Protein AF-A0A4Q5TNT1-F1 (afdb_monomer_lite)

Structure (mmCIF, N/CA/C/O backbone):
data_AF-A0A4Q5TNT1-F1
#
_entry.id   AF-A0A4Q5TNT1-F1
#
loop_
_atom_site.group_PDB
_atom_site.id
_atom_site.type_symbol
_atom_site.label_atom_id
_atom_site.label_alt_id
_atom_site.label_comp_id
_atom_site.label_asym_id
_atom_site.label_entity_id
_atom_site.label_seq_id
_atom_site.pdbx_PDB_ins_code
_atom_site.Cartn_x
_atom_site.Cartn_y
_atom_site.Cartn_z
_atom_site.occupancy
_atom_site.B_iso_or_equiv
_atom_site.auth_seq_id
_atom_site.auth_comp_id
_atom_site.auth_asym_id
_atom_site.auth_atom_id
_atom_site.pdbx_PDB_model_num
ATOM 1 N N . MET A 1 1 ? 41.175 41.640 -17.268 1.00 57.28 1 MET A N 1
ATOM 2 C CA . MET A 1 1 ? 41.661 40.238 -17.179 1.00 57.28 1 MET A CA 1
ATOM 3 C C . MET A 1 1 ? 40.764 39.351 -16.318 1.00 57.28 1 MET A C 1
ATOM 5 O O . MET A 1 1 ? 40.417 38.274 -16.781 1.00 57.28 1 MET A O 1
ATOM 9 N N . LYS A 1 2 ? 40.306 39.816 -15.143 1.00 60.50 2 LYS A N 1
ATOM 10 C CA . LYS A 1 2 ? 39.413 39.067 -14.233 1.00 60.50 2 LYS A CA 1
ATOM 11 C C . LYS A 1 2 ? 38.180 38.455 -14.926 1.00 60.50 2 LYS A C 1
ATOM 13 O O . LYS A 1 2 ? 37.986 37.256 -14.826 1.00 60.50 2 LYS A O 1
ATOM 18 N N . ASN A 1 3 ? 37.461 39.228 -15.752 1.00 67.88 3 ASN A N 1
ATOM 19 C CA . ASN A 1 3 ? 36.245 38.765 -16.451 1.00 67.88 3 ASN A CA 1
ATOM 20 C C . ASN A 1 3 ? 36.487 37.722 -17.556 1.00 67.88 3 ASN A C 1
ATOM 22 O O . ASN A 1 3 ? 35.555 37.032 -17.957 1.00 67.88 3 ASN A O 1
ATOM 26 N N . LYS A 1 4 ? 37.713 37.620 -18.090 1.00 71.25 4 LYS A N 1
ATOM 27 C CA . LYS A 1 4 ? 38.061 36.568 -19.061 1.00 71.25 4 LYS A CA 1
ATOM 28 C C . LYS A 1 4 ? 38.335 35.253 -18.330 1.00 71.25 4 LYS A C 1
ATOM 30 O O . LYS A 1 4 ? 37.873 34.210 -18.771 1.00 71.25 4 LYS A O 1
ATOM 35 N N . ILE A 1 5 ? 39.001 35.329 -17.178 1.00 78.19 5 ILE A N 1
ATOM 36 C CA . ILE A 1 5 ? 39.315 34.173 -16.330 1.00 78.19 5 ILE A CA 1
ATOM 37 C C . ILE A 1 5 ? 38.033 33.574 -15.737 1.00 78.19 5 ILE A C 1
ATOM 39 O O . ILE A 1 5 ? 37.858 32.362 -15.797 1.00 78.19 5 ILE A O 1
ATOM 43 N N . THR A 1 6 ? 37.087 34.394 -15.263 1.00 77.62 6 THR A N 1
ATOM 44 C CA . THR A 1 6 ? 35.790 33.888 -14.771 1.00 77.62 6 THR A CA 1
ATOM 45 C C . THR A 1 6 ? 34.953 33.223 -15.860 1.00 77.62 6 THR A C 1
ATOM 47 O O . THR A 1 6 ? 34.308 32.217 -15.589 1.00 77.62 6 THR A O 1
ATOM 50 N N . LYS A 1 7 ? 34.988 33.725 -17.101 1.00 80.69 7 LYS A N 1
ATOM 51 C CA . LYS A 1 7 ? 34.285 33.089 -18.231 1.00 80.69 7 LYS A CA 1
ATOM 52 C C . LYS A 1 7 ? 34.891 31.734 -18.604 1.00 80.69 7 LYS A C 1
ATOM 54 O O . LYS A 1 7 ? 34.149 30.798 -18.877 1.00 80.69 7 LYS A O 1
ATOM 59 N N . ILE A 1 8 ? 36.219 31.624 -18.574 1.00 83.56 8 ILE A N 1
ATOM 60 C CA . ILE A 1 8 ? 36.929 30.362 -18.828 1.00 83.56 8 ILE A CA 1
ATOM 61 C C . ILE A 1 8 ? 36.644 29.354 -17.710 1.00 83.56 8 ILE A C 1
ATOM 63 O O . ILE A 1 8 ? 36.341 28.200 -17.995 1.00 83.56 8 ILE A O 1
ATOM 67 N N . ALA A 1 9 ? 36.665 29.794 -16.450 1.00 83.56 9 ALA A N 1
ATOM 68 C CA . ALA A 1 9 ? 36.341 28.940 -15.310 1.00 83.56 9 ALA A CA 1
ATOM 69 C C . ALA A 1 9 ? 34.895 28.418 -15.372 1.00 83.56 9 ALA A C 1
ATOM 71 O O . ALA A 1 9 ? 34.658 27.238 -15.134 1.00 83.56 9 ALA A O 1
ATOM 72 N N . LEU A 1 10 ? 33.935 29.266 -15.758 1.00 81.44 10 LEU A N 1
ATOM 73 C CA . LEU A 1 10 ? 32.535 28.865 -15.911 1.00 81.44 10 LEU A CA 1
ATOM 74 C C . LEU A 1 10 ? 32.340 27.853 -17.053 1.00 81.44 10 LEU A C 1
ATOM 76 O O . LEU A 1 10 ? 31.602 26.884 -16.892 1.00 81.44 10 LEU A O 1
ATOM 80 N N . ALA A 1 11 ? 33.029 28.043 -18.182 1.00 81.06 11 ALA A N 1
ATOM 81 C CA . ALA A 1 11 ? 32.994 27.098 -19.298 1.00 81.06 11 ALA A CA 1
ATOM 82 C C . ALA A 1 11 ? 33.601 25.734 -18.922 1.00 81.06 11 ALA A C 1
ATOM 84 O O . ALA A 1 11 ? 33.083 24.698 -19.334 1.00 81.06 11 ALA A O 1
ATOM 85 N N . LEU A 1 12 ? 34.655 25.724 -18.100 1.00 81.06 12 LEU A N 1
ATOM 86 C CA . LEU A 1 12 ? 35.302 24.498 -17.629 1.00 81.06 12 LEU A CA 1
ATOM 87 C C . LEU A 1 12 ? 34.381 23.669 -16.715 1.00 81.06 12 LEU A C 1
ATOM 89 O O . LEU A 1 12 ? 34.338 22.446 -16.823 1.00 81.06 12 LEU A O 1
ATOM 93 N N . VAL A 1 13 ? 33.610 24.331 -15.847 1.00 81.56 13 VAL A N 1
ATOM 94 C CA . VAL A 1 13 ? 32.664 23.666 -14.932 1.00 81.56 13 VAL A CA 1
ATOM 95 C C . VAL A 1 13 ? 31.504 23.015 -15.693 1.00 81.56 13 VAL A C 1
ATOM 97 O O . VAL A 1 13 ? 31.065 21.934 -15.312 1.00 81.56 13 VAL A O 1
ATOM 100 N N . LEU A 1 14 ? 31.050 23.614 -16.800 1.00 73.94 14 LEU A N 1
ATOM 101 C CA . LEU A 1 14 ? 29.938 23.081 -17.597 1.00 73.94 14 LEU A CA 1
ATOM 102 C C . LEU A 1 14 ? 30.292 21.771 -18.328 1.00 73.94 14 LEU A C 1
ATOM 104 O O . LEU A 1 14 ? 29.429 20.924 -18.541 1.00 73.94 14 LEU A O 1
ATOM 108 N N . VAL A 1 15 ? 31.562 21.592 -18.705 1.00 75.06 15 VAL A N 1
ATOM 109 C CA . VAL A 1 15 ? 32.049 20.366 -19.366 1.00 75.06 15 VAL A CA 1
ATOM 110 C C . VAL A 1 15 ? 32.245 19.224 -18.359 1.00 75.06 15 VAL A C 1
ATOM 112 O O . VAL A 1 15 ? 32.113 18.056 -18.716 1.00 75.06 15 VAL A O 1
ATOM 115 N N . ALA A 1 16 ? 32.508 19.542 -17.087 1.00 70.56 16 ALA A N 1
ATOM 116 C CA . ALA A 1 16 ? 32.732 18.546 -16.037 1.00 70.56 16 ALA A CA 1
ATOM 117 C C . ALA A 1 16 ? 31.444 17.840 -15.567 1.00 70.56 16 ALA A C 1
ATOM 119 O O . ALA A 1 16 ? 31.516 16.799 -14.916 1.00 70.56 16 ALA A O 1
ATOM 120 N N . THR A 1 17 ? 30.262 18.361 -15.906 1.00 68.19 17 THR A N 1
ATOM 121 C CA . THR A 1 17 ? 28.964 17.775 -15.540 1.00 68.19 17 THR A CA 1
ATOM 122 C C . THR A 1 17 ? 28.379 16.919 -16.666 1.00 68.19 17 THR A C 1
ATOM 124 O O . THR A 1 17 ? 27.215 17.078 -17.038 1.00 68.19 17 THR A O 1
ATOM 127 N N . ALA A 1 18 ? 29.167 16.000 -17.228 1.00 64.75 18 ALA A N 1
ATOM 128 C CA . ALA A 1 18 ? 28.636 14.939 -18.080 1.00 64.75 18 ALA A CA 1
ATOM 129 C C . ALA A 1 18 ? 27.828 13.966 -17.201 1.00 64.75 18 ALA A C 1
ATOM 131 O O . ALA A 1 18 ? 28.351 13.002 -16.645 1.00 64.75 18 ALA A O 1
ATOM 132 N N . GLY A 1 19 ? 26.545 14.269 -17.001 1.00 66.31 19 GLY A N 1
ATOM 133 C CA . GLY A 1 19 ? 25.633 13.413 -16.255 1.00 66.31 19 GLY A CA 1
ATOM 134 C C . GLY A 1 19 ? 25.415 12.096 -16.995 1.00 66.31 19 GLY A C 1
ATOM 135 O O . GLY A 1 19 ? 24.635 12.035 -17.942 1.00 66.31 19 GLY A O 1
ATOM 136 N N . HIS A 1 20 ? 26.077 11.026 -16.558 1.00 66.44 20 HIS A N 1
ATOM 137 C CA . HIS A 1 20 ? 25.797 9.670 -17.023 1.00 66.44 20 HIS A CA 1
ATOM 138 C C . HIS A 1 20 ? 24.507 9.154 -16.375 1.00 66.44 20 HIS A C 1
ATOM 140 O O . HIS A 1 20 ? 24.529 8.407 -15.401 1.00 66.44 20 HIS A O 1
ATOM 146 N N . ALA A 1 21 ? 23.359 9.560 -16.910 1.00 66.69 21 ALA A N 1
ATOM 147 C CA . ALA A 1 21 ? 22.068 8.983 -16.554 1.00 66.69 21 ALA A CA 1
ATOM 148 C C . ALA A 1 21 ? 21.690 7.899 -17.573 1.00 66.69 21 ALA A C 1
ATOM 150 O O . ALA A 1 21 ? 20.794 8.084 -18.389 1.00 66.69 21 ALA A O 1
ATOM 151 N N . GLN A 1 22 ? 22.377 6.755 -17.539 1.00 63.91 22 GLN A N 1
ATOM 152 C CA . GLN A 1 22 ? 21.923 5.564 -18.255 1.00 63.91 22 GLN A CA 1
ATOM 153 C C . GLN A 1 22 ? 21.606 4.469 -17.244 1.00 63.91 22 GLN A C 1
ATOM 155 O O . GLN A 1 22 ? 22.469 3.706 -16.817 1.00 63.91 22 GLN A O 1
ATOM 160 N N . ARG A 1 23 ? 20.323 4.342 -16.898 1.00 63.47 23 ARG A N 1
ATOM 161 C CA . ARG A 1 23 ? 19.799 3.093 -16.342 1.00 63.47 23 ARG A CA 1
ATOM 162 C C . ARG A 1 23 ? 19.504 2.150 -17.506 1.00 63.47 23 ARG A C 1
ATOM 164 O O . ARG A 1 23 ? 18.358 1.868 -17.825 1.00 63.47 23 ARG A O 1
ATOM 171 N N . GLY A 1 24 ? 20.557 1.740 -18.194 1.00 58.16 24 GLY A N 1
ATOM 172 C CA . GLY A 1 24 ? 20.478 0.887 -19.369 1.00 58.16 24 GLY A CA 1
ATOM 173 C C . GLY A 1 24 ? 21.717 0.025 -19.395 1.00 58.16 24 GLY A C 1
ATOM 174 O O . GLY A 1 24 ? 22.813 0.542 -19.595 1.00 58.16 24 GLY A O 1
ATOM 175 N N . LEU A 1 25 ? 21.538 -1.266 -19.132 1.00 60.31 25 LEU A N 1
ATOM 176 C CA . LEU A 1 25 ? 22.614 -2.245 -19.176 1.00 60.31 25 LEU A CA 1
ATOM 177 C C . LEU A 1 25 ? 23.378 -2.120 -20.504 1.00 60.31 25 LEU A C 1
ATOM 179 O O . LEU A 1 25 ? 22.741 -1.954 -21.550 1.00 60.31 25 LEU A O 1
ATOM 183 N N . PRO A 1 26 ? 24.718 -2.172 -20.490 1.00 67.00 26 PRO A N 1
ATOM 184 C CA . PRO A 1 26 ? 25.480 -2.173 -21.723 1.00 67.00 26 PRO A CA 1
ATOM 185 C C . PRO A 1 26 ? 25.074 -3.404 -22.554 1.00 67.00 26 PRO A C 1
ATOM 187 O O . PRO A 1 26 ? 25.139 -4.524 -22.051 1.00 67.00 26 PRO A O 1
ATOM 190 N N . PRO A 1 27 ? 24.694 -3.241 -23.835 1.00 63.91 27 PRO A N 1
ATOM 191 C CA . PRO A 1 27 ? 24.159 -4.324 -24.675 1.00 63.91 27 PRO A CA 1
ATOM 192 C C . PRO A 1 27 ? 25.163 -5.455 -24.973 1.00 63.91 27 PRO A C 1
ATOM 194 O O . PRO A 1 27 ? 24.832 -6.403 -25.676 1.00 63.91 27 PRO A O 1
AT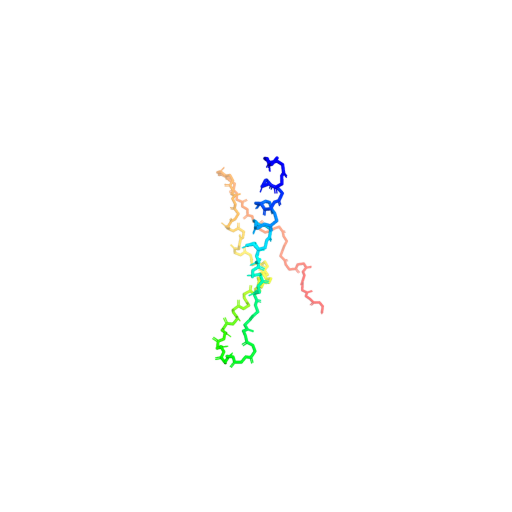OM 197 N N . LYS A 1 28 ? 26.396 -5.348 -24.464 1.00 64.38 28 LYS A N 1
ATOM 198 C CA . LYS A 1 28 ? 27.497 -6.300 -24.658 1.00 64.38 28 LYS A CA 1
ATOM 199 C C . LYS A 1 28 ? 27.727 -7.222 -23.458 1.00 64.38 28 LYS A C 1
ATOM 201 O O . LYS A 1 28 ? 28.493 -8.172 -23.582 1.00 64.38 28 LYS A O 1
ATOM 206 N N . GLU A 1 29 ? 27.084 -6.965 -22.320 1.00 66.19 29 GLU A N 1
ATOM 207 C CA . GLU A 1 29 ? 27.218 -7.794 -21.123 1.00 66.19 29 GLU A CA 1
ATOM 208 C C . GLU A 1 29 ? 25.946 -8.616 -20.909 1.00 66.19 29 GLU A C 1
ATOM 210 O O . GLU A 1 29 ? 24.847 -8.079 -20.775 1.00 66.19 29 GLU A O 1
ATOM 215 N N . SER A 1 30 ? 26.086 -9.943 -20.869 1.00 60.41 30 SER A N 1
ATOM 216 C CA . SER A 1 30 ? 24.991 -10.847 -20.509 1.00 60.41 30 SER 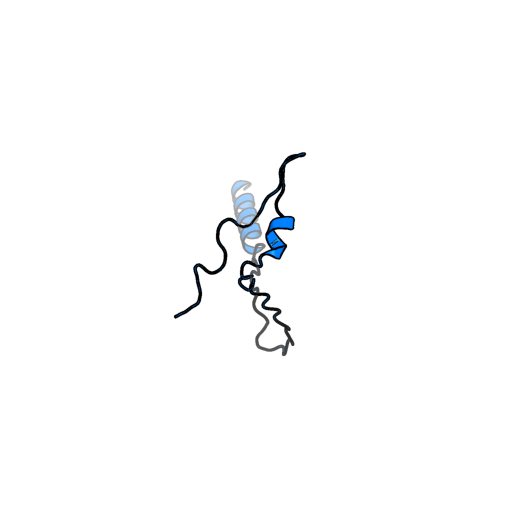A CA 1
ATOM 217 C C . SER A 1 30 ? 24.723 -10.750 -19.005 1.00 60.41 30 SER A C 1
ATOM 219 O O . SER A 1 30 ? 25.169 -11.589 -18.220 1.00 60.41 30 SER A O 1
ATOM 221 N N . THR A 1 31 ? 24.004 -9.717 -18.574 1.00 65.12 31 THR A N 1
ATOM 222 C CA . THR A 1 31 ? 23.599 -9.563 -17.174 1.00 65.12 31 THR A CA 1
ATOM 223 C C . THR A 1 31 ? 22.316 -10.355 -16.912 1.00 65.12 31 THR A C 1
ATOM 225 O O . THR A 1 31 ? 21.251 -10.031 -17.435 1.00 65.12 31 THR A O 1
ATOM 228 N N . ARG A 1 32 ? 22.381 -11.392 -16.0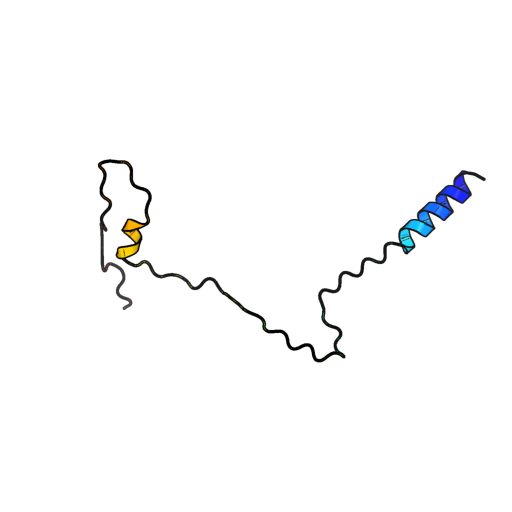67 1.00 67.06 32 ARG A N 1
ATOM 229 C CA . ARG A 1 32 ? 21.191 -12.136 -15.621 1.00 67.06 32 ARG A CA 1
ATOM 230 C C . ARG A 1 32 ? 20.416 -11.281 -14.612 1.00 67.06 32 ARG A C 1
ATOM 232 O O . ARG A 1 32 ? 20.760 -11.253 -13.435 1.00 67.06 32 ARG A O 1
ATOM 239 N N . GLN A 1 33 ? 19.392 -10.562 -15.069 1.00 61.09 33 GLN A N 1
ATOM 240 C CA . GLN A 1 33 ? 18.496 -9.805 -14.192 1.00 61.09 33 GLN A CA 1
ATOM 241 C C . GLN A 1 33 ? 17.234 -10.608 -13.872 1.00 61.09 33 GLN A C 1
ATOM 243 O O . GLN A 1 33 ? 16.464 -10.964 -14.760 1.00 61.09 33 GLN A O 1
ATOM 248 N N . THR A 1 34 ? 16.999 -10.855 -12.584 1.00 68.69 34 THR A N 1
ATOM 249 C CA . THR A 1 34 ? 15.730 -11.393 -12.085 1.00 68.69 34 THR A CA 1
ATOM 250 C C . THR A 1 34 ? 14.798 -10.222 -11.798 1.00 68.69 34 THR A C 1
ATOM 252 O O . THR A 1 34 ? 14.905 -9.567 -10.762 1.00 68.69 34 THR A O 1
ATOM 255 N N . LEU A 1 35 ? 13.907 -9.915 -12.739 1.00 60.16 35 LEU A N 1
ATOM 256 C CA . LEU A 1 35 ? 12.940 -8.830 -12.599 1.00 60.16 35 LEU A CA 1
ATOM 257 C C . LEU A 1 35 ? 11.738 -9.350 -11.796 1.00 60.16 35 LEU A C 1
ATOM 259 O O . LEU A 1 35 ? 10.879 -10.050 -12.323 1.00 60.16 35 LEU A O 1
ATOM 263 N N . VAL A 1 36 ? 11.708 -9.067 -10.492 1.00 67.06 36 VAL A N 1
ATOM 264 C CA . VAL A 1 36 ? 10.586 -9.445 -9.618 1.00 67.06 36 VAL A CA 1
ATOM 265 C C . VAL A 1 36 ? 9.463 -8.430 -9.809 1.00 67.06 36 VAL A C 1
ATOM 267 O O . VAL A 1 36 ? 9.393 -7.415 -9.116 1.00 67.06 36 VAL A O 1
ATOM 270 N N . THR A 1 37 ? 8.574 -8.685 -10.764 1.00 64.38 37 THR A N 1
ATOM 271 C CA . THR A 1 37 ? 7.333 -7.923 -10.918 1.00 64.38 37 THR A CA 1
ATOM 272 C C . THR A 1 37 ? 6.317 -8.374 -9.867 1.00 64.38 37 THR A C 1
ATOM 274 O O . THR A 1 37 ? 5.426 -9.180 -10.122 1.00 64.38 37 THR A O 1
ATOM 277 N N . LYS A 1 38 ? 6.429 -7.844 -8.643 1.00 64.81 38 LYS A N 1
ATOM 278 C CA . LYS A 1 38 ? 5.307 -7.879 -7.695 1.00 64.81 38 LYS A CA 1
ATOM 279 C C . LYS A 1 38 ? 4.277 -6.852 -8.148 1.00 64.81 38 LYS A C 1
ATOM 281 O O . LYS A 1 38 ? 4.277 -5.716 -7.681 1.00 64.81 38 LYS A O 1
ATOM 286 N N . TYR A 1 39 ? 3.414 -7.243 -9.077 1.00 64.31 39 TYR A N 1
ATOM 287 C CA . TYR A 1 39 ? 2.167 -6.517 -9.252 1.00 64.31 39 TYR A CA 1
ATOM 288 C C . TYR A 1 39 ? 1.356 -6.697 -7.967 1.00 64.31 39 TYR A C 1
ATOM 290 O O . TYR A 1 39 ? 1.229 -7.835 -7.503 1.00 64.31 39 TYR A O 1
ATOM 298 N N . PRO A 1 40 ? 0.849 -5.618 -7.348 1.00 64.06 40 PRO A N 1
ATOM 299 C CA . PRO A 1 40 ? -0.139 -5.764 -6.296 1.00 64.06 40 PRO A CA 1
ATOM 300 C C . PRO A 1 40 ? -1.339 -6.474 -6.918 1.00 64.06 40 PRO A C 1
ATOM 302 O O . PRO A 1 40 ? -2.066 -5.909 -7.732 1.00 64.06 40 PRO A O 1
ATOM 305 N N . GLN A 1 41 ? -1.476 -7.758 -6.604 1.00 69.19 41 GLN A N 1
ATOM 306 C CA . GLN A 1 41 ? -2.629 -8.532 -7.012 1.00 69.19 41 GLN A CA 1
ATOM 307 C C . GLN A 1 41 ? -3.837 -7.945 -6.289 1.00 69.19 41 GLN A C 1
ATOM 309 O O . GLN A 1 41 ? -3.745 -7.619 -5.102 1.00 69.19 41 GLN A O 1
ATOM 314 N N . HIS A 1 42 ? -4.945 -7.771 -7.010 1.00 67.62 42 HIS A N 1
ATOM 315 C CA . HIS A 1 42 ? -6.199 -7.392 -6.379 1.00 67.62 42 HIS A CA 1
ATOM 316 C C . HIS A 1 42 ? -6.509 -8.441 -5.311 1.00 67.62 42 HIS A C 1
ATOM 318 O O . HIS A 1 42 ? -6.650 -9.625 -5.619 1.00 67.62 42 HIS A O 1
ATOM 324 N N . LEU A 1 43 ? -6.515 -8.018 -4.050 1.00 72.75 43 LEU A N 1
ATOM 325 C CA . LEU A 1 43 ? -6.947 -8.876 -2.968 1.00 72.75 43 LEU A CA 1
ATOM 326 C C . LEU A 1 43 ? -8.465 -8.758 -2.914 1.00 72.75 43 LEU A C 1
ATOM 328 O O . LEU A 1 43 ? -8.993 -7.718 -2.519 1.00 72.75 43 LEU A O 1
ATOM 332 N N . ASP A 1 44 ? -9.151 -9.812 -3.340 1.00 76.56 44 ASP A N 1
ATOM 333 C CA . ASP A 1 44 ? -10.599 -9.872 -3.208 1.00 76.56 44 ASP A CA 1
ATOM 334 C C . ASP A 1 44 ? -10.993 -9.757 -1.733 1.00 76.56 44 ASP A C 1
ATOM 336 O O . ASP A 1 44 ? -10.287 -10.214 -0.829 1.00 76.56 44 ASP A O 1
ATOM 340 N N . PHE A 1 45 ? -12.128 -9.110 -1.478 1.00 80.94 45 PHE A N 1
ATOM 341 C CA . PHE A 1 45 ? -12.622 -8.947 -0.120 1.00 80.94 45 PHE A CA 1
ATOM 342 C C . PHE A 1 45 ? -12.966 -10.313 0.484 1.00 80.94 45 PHE A C 1
ATOM 344 O O . PHE A 1 45 ? -13.904 -10.984 0.047 1.00 80.94 45 PHE A O 1
ATOM 351 N N . PHE A 1 46 ? -12.251 -10.696 1.542 1.00 83.69 46 PHE A N 1
ATOM 352 C CA . PHE A 1 46 ? -12.613 -11.844 2.364 1.00 83.69 46 PHE A CA 1
ATOM 353 C C . PHE A 1 46 ? -13.389 -11.379 3.602 1.00 83.69 46 PHE A C 1
ATOM 355 O O . PHE A 1 46 ? -12.922 -10.482 4.304 1.00 83.69 46 PHE A O 1
ATOM 362 N N . PRO A 1 47 ? -14.503 -12.040 3.968 1.00 84.12 47 PRO A N 1
ATOM 363 C CA . PRO A 1 47 ? -15.267 -11.746 5.184 1.00 84.12 47 PRO A CA 1
ATOM 364 C C . PRO A 1 47 ? -14.429 -11.607 6.464 1.00 84.12 47 PRO A C 1
ATOM 366 O O . PRO A 1 47 ? -14.733 -10.813 7.348 1.00 84.12 47 PRO A O 1
ATOM 369 N N . GLN A 1 48 ? -13.338 -12.369 6.556 1.00 84.25 48 GLN A N 1
ATOM 370 C CA . GLN A 1 48 ? -12.436 -12.382 7.707 1.00 84.25 48 GLN A CA 1
ATOM 371 C C . GLN A 1 48 ? -11.653 -11.067 7.868 1.00 84.25 48 GLN A C 1
ATOM 373 O O . GLN A 1 48 ? -11.229 -10.744 8.976 1.00 84.25 48 GLN A O 1
ATOM 378 N N . MET A 1 49 ? -11.504 -10.284 6.795 1.00 87.3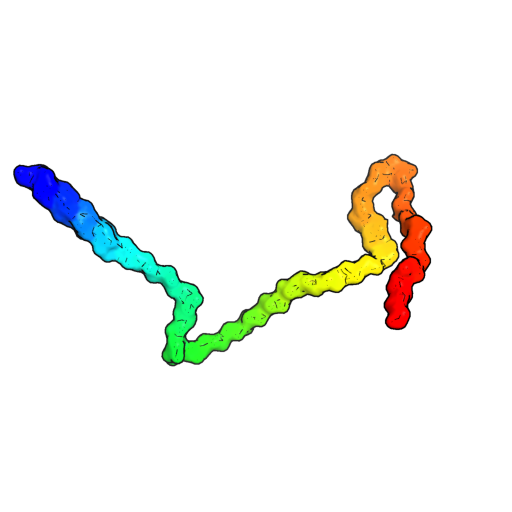8 49 MET A N 1
ATOM 379 C CA . MET A 1 49 ? -10.783 -9.008 6.801 1.00 87.38 49 MET A CA 1
ATOM 380 C C . MET A 1 49 ? -11.498 -7.911 7.588 1.00 87.38 49 MET A C 1
ATOM 382 O O . MET A 1 49 ? -10.858 -6.941 7.977 1.00 87.38 49 MET A O 1
ATOM 386 N N . VAL A 1 50 ? -12.792 -8.063 7.884 1.00 87.56 50 VAL A N 1
ATOM 387 C CA . VAL A 1 50 ? -13.537 -7.118 8.736 1.00 87.56 50 VAL A CA 1
ATOM 388 C C . 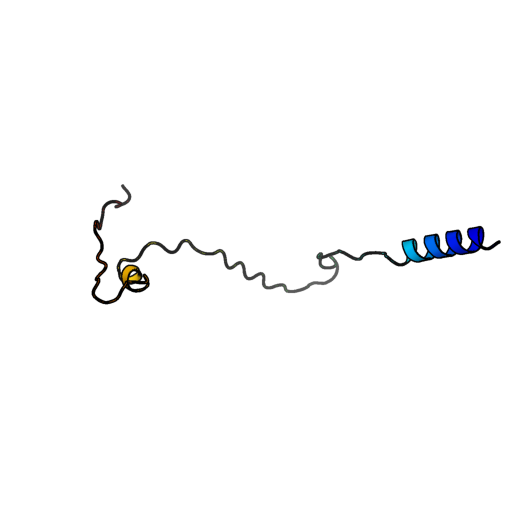VAL A 1 50 ? -12.898 -6.992 10.123 1.00 87.56 50 VAL A C 1
ATOM 390 O O . VAL A 1 50 ? -12.911 -5.917 10.714 1.00 87.56 50 VAL A O 1
ATOM 393 N N . LYS A 1 51 ? -12.229 -8.051 10.599 1.00 86.62 51 LYS A N 1
ATOM 394 C CA . LYS A 1 51 ? -11.482 -8.056 11.867 1.00 86.62 51 LYS A CA 1
ATOM 395 C C . LYS A 1 51 ? -10.223 -7.185 11.851 1.00 86.62 51 LYS A C 1
ATOM 397 O O . LYS A 1 51 ? -9.666 -6.911 12.906 1.00 86.62 51 LYS A O 1
ATOM 402 N N . LEU A 1 52 ? -9.752 -6.789 10.669 1.00 87.44 52 LEU A N 1
ATOM 403 C CA . LEU A 1 52 ? -8.586 -5.919 10.507 1.00 87.44 52 LEU A CA 1
ATOM 404 C C . LEU A 1 52 ? -8.962 -4.433 10.585 1.00 87.44 52 LEU A C 1
ATOM 406 O O . LEU A 1 52 ? -8.077 -3.579 10.598 1.00 87.44 52 LEU A O 1
ATOM 410 N N . LEU A 1 53 ? -10.258 -4.108 10.609 1.00 87.38 53 LEU A N 1
ATOM 411 C CA . LEU A 1 53 ? -10.723 -2.733 10.725 1.00 87.38 53 LEU A CA 1
ATOM 412 C C . LEU A 1 53 ? -10.501 -2.221 12.147 1.00 87.38 53 LEU A C 1
ATOM 414 O O . LEU A 1 53 ? -10.695 -2.934 13.129 1.00 87.38 53 LEU A O 1
ATOM 418 N N . LYS A 1 54 ? -10.113 -0.951 12.258 1.00 90.31 54 LYS A N 1
ATOM 419 C CA . LYS A 1 54 ? -10.019 -0.281 13.551 1.00 90.31 54 LYS A CA 1
ATOM 420 C C . LYS A 1 54 ? -11.429 0.015 14.050 1.00 90.31 54 LYS A C 1
ATOM 422 O O . LYS A 1 54 ? -12.163 0.757 13.401 1.00 90.31 54 LYS A O 1
ATOM 427 N N . VAL A 1 55 ? -11.776 -0.537 15.207 1.00 90.44 55 VAL A N 1
ATOM 428 C CA . VAL A 1 55 ? -13.090 -0.362 15.832 1.00 90.44 55 VAL A CA 1
ATOM 429 C C . VAL A 1 55 ? -12.916 0.335 17.187 1.00 90.44 55 VAL A C 1
ATOM 431 O O . VAL A 1 55 ? -11.960 0.016 17.898 1.00 90.44 55 VAL A O 1
ATOM 434 N N . PRO A 1 56 ? -13.770 1.314 17.542 1.00 91.62 56 PRO A N 1
ATOM 435 C CA . PRO A 1 56 ? -13.784 1.895 18.883 1.00 91.62 56 PRO A CA 1
ATOM 436 C C . PRO A 1 56 ? -14.124 0.845 19.949 1.00 91.62 56 PRO A C 1
ATOM 438 O O . PRO A 1 56 ? -14.808 -0.139 19.668 1.00 91.62 56 PRO A O 1
ATOM 441 N N . GLU A 1 57 ? -13.681 1.065 21.185 1.00 90.00 57 GLU A N 1
ATOM 442 C CA . GLU A 1 57 ? -13.989 0.160 22.295 1.00 90.00 57 GLU A CA 1
ATOM 443 C C . GLU A 1 57 ? -15.505 0.044 22.515 1.00 90.00 57 GLU A C 1
ATOM 445 O O . GLU A 1 57 ? -16.226 1.042 22.512 1.00 90.00 57 GLU A O 1
ATOM 450 N N . GLY A 1 58 ? -15.989 -1.190 22.682 1.00 91.25 58 GLY A N 1
ATOM 451 C CA . GLY A 1 58 ? -17.412 -1.490 22.876 1.00 91.25 58 GLY A CA 1
ATOM 452 C C . GLY A 1 58 ? -18.246 -1.599 21.594 1.00 91.25 58 GLY A C 1
ATOM 453 O O . GLY A 1 58 ? -19.438 -1.879 21.688 1.00 91.25 58 GLY A O 1
ATOM 454 N N . PHE A 1 59 ? -17.649 -1.419 20.411 1.00 86.81 59 PHE A N 1
ATOM 455 C CA . PHE A 1 59 ? -18.333 -1.587 19.126 1.00 86.81 59 PHE A CA 1
ATOM 456 C C . PHE A 1 59 ? -17.897 -2.877 18.419 1.00 86.81 59 PHE A C 1
ATOM 458 O O . PHE A 1 59 ? -16.743 -3.295 18.506 1.00 86.81 59 PHE A O 1
ATOM 465 N N . GLU A 1 60 ? -18.824 -3.491 17.681 1.00 86.06 60 GLU A N 1
ATOM 466 C CA . GLU A 1 60 ? -18.588 -4.681 16.861 1.00 86.06 60 GLU A CA 1
ATOM 467 C C . GLU A 1 60 ? -18.928 -4.372 15.398 1.00 86.06 60 GLU A C 1
ATOM 469 O O . GLU A 1 60 ? -19.938 -3.729 15.107 1.00 86.06 60 GLU A O 1
ATOM 474 N N . VAL A 1 61 ? -18.078 -4.814 14.467 1.00 86.25 61 VAL A N 1
ATOM 475 C CA . VAL A 1 61 ? -18.305 -4.642 13.026 1.00 86.25 61 VAL A CA 1
ATOM 476 C C . VAL A 1 61 ? -18.633 -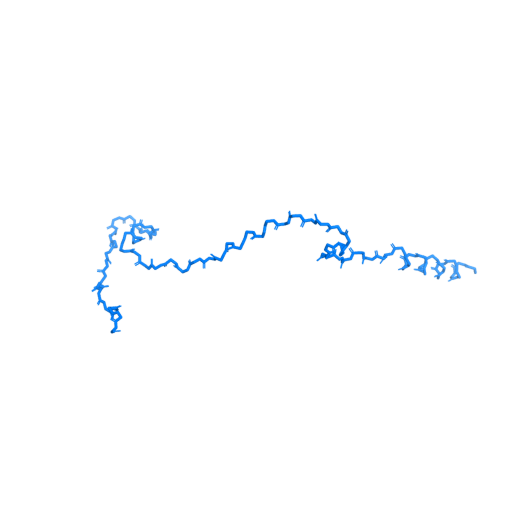5.992 12.408 1.00 86.25 61 VAL A C 1
ATOM 478 O O . VAL A 1 61 ? -17.851 -6.939 12.498 1.00 86.25 61 VAL A O 1
ATOM 481 N N . SER A 1 62 ? -19.779 -6.059 11.737 1.00 87.56 62 SER A N 1
ATOM 482 C CA . SER A 1 62 ? -20.256 -7.236 11.018 1.00 87.56 62 SER A CA 1
ATOM 483 C C . SER A 1 62 ? -20.569 -6.899 9.557 1.00 87.56 62 SER A C 1
ATOM 485 O O . SER A 1 62 ? -20.676 -5.738 9.159 1.00 87.56 62 SER A O 1
ATOM 487 N N . ILE A 1 63 ? -20.656 -7.930 8.718 1.00 84.25 63 ILE A N 1
ATOM 488 C CA . ILE A 1 63 ? -20.915 -7.772 7.283 1.00 84.25 63 ILE A CA 1
ATOM 489 C C . ILE A 1 63 ? -22.410 -7.536 7.076 1.00 84.25 63 ILE A C 1
ATOM 491 O O . ILE A 1 63 ? -23.213 -8.420 7.357 1.00 84.25 63 ILE A O 1
ATOM 495 N N . ALA A 1 64 ? -22.774 -6.371 6.537 1.00 80.31 64 ALA A N 1
ATOM 496 C CA . ALA A 1 64 ? -24.172 -5.998 6.309 1.00 80.31 64 ALA A CA 1
ATOM 497 C C . ALA A 1 64 ? -24.834 -6.756 5.141 1.00 80.31 64 ALA A C 1
ATOM 499 O O . ALA A 1 64 ? -26.028 -7.035 5.185 1.00 80.31 64 ALA A O 1
ATOM 500 N N . ALA A 1 65 ? -24.074 -7.098 4.097 1.00 71.75 65 ALA A N 1
ATOM 501 C CA . ALA A 1 65 ? -24.572 -7.854 2.951 1.00 71.75 65 ALA A CA 1
ATOM 502 C C . ALA A 1 65 ? -23.487 -8.797 2.421 1.00 71.75 65 ALA A C 1
ATOM 504 O O . ALA A 1 65 ? -22.403 -8.362 2.035 1.00 71.75 65 ALA A O 1
ATOM 505 N N . SER A 1 66 ? -23.781 -10.096 2.396 1.00 71.44 66 SER A N 1
ATOM 506 C CA . SER A 1 66 ? -22.934 -11.125 1.792 1.00 71.44 66 SER A CA 1
ATOM 507 C C . SER A 1 66 ? -23.640 -11.715 0.565 1.00 71.44 66 SER A C 1
ATOM 509 O O . SER A 1 66 ? -24.852 -11.903 0.562 1.00 71.44 66 SER A O 1
ATOM 511 N N . GLY A 1 67 ? -22.897 -11.971 -0.517 1.00 68.50 67 GLY A N 1
ATOM 512 C CA . GLY A 1 67 ? -23.440 -12.650 -1.703 1.00 68.50 67 GLY A CA 1
ATOM 513 C C . GLY A 1 67 ? -24.112 -11.772 -2.771 1.00 68.50 67 GLY A C 1
ATOM 514 O O . GLY A 1 67 ? -24.681 -12.326 -3.707 1.00 68.50 67 GLY A O 1
ATOM 515 N N . LEU A 1 68 ? -23.998 -10.438 -2.711 1.00 64.19 68 LEU A N 1
ATOM 516 C CA . LEU A 1 68 ? -24.579 -9.515 -3.709 1.00 64.19 68 LEU A CA 1
ATOM 517 C C . LEU A 1 68 ? -23.867 -9.497 -5.082 1.00 64.19 68 LEU A C 1
ATOM 519 O O . LEU A 1 68 ? -24.204 -8.692 -5.943 1.00 64.19 68 LEU A O 1
ATOM 523 N N . GLY A 1 69 ? -22.870 -10.362 -5.284 1.00 60.78 69 GLY A N 1
ATOM 524 C CA . GLY A 1 69 ? -21.977 -10.322 -6.440 1.00 60.78 69 GLY A CA 1
ATOM 525 C C . GLY A 1 69 ? -21.553 -11.692 -6.949 1.00 60.78 69 GLY A C 1
ATOM 526 O O . GLY A 1 69 ? -20.414 -11.826 -7.383 1.00 60.78 69 GLY A O 1
ATOM 527 N N . ARG A 1 70 ? -22.420 -12.721 -6.902 1.00 59.84 70 ARG A N 1
ATOM 528 C CA . ARG A 1 70 ? -22.155 -13.908 -7.736 1.00 59.84 70 ARG A CA 1
ATOM 529 C C . ARG A 1 70 ? -21.980 -13.415 -9.180 1.00 59.84 70 ARG A C 1
ATOM 531 O O . ARG A 1 70 ? -22.907 -12.767 -9.677 1.00 59.84 70 ARG A O 1
ATOM 538 N N . PRO A 1 71 ? -20.832 -13.674 -9.833 1.00 59.88 71 PRO A N 1
ATOM 539 C CA . PRO A 1 71 ? -20.715 -13.435 -11.263 1.00 59.88 71 PRO A CA 1
ATOM 540 C C . PRO A 1 71 ? -21.842 -14.217 -11.942 1.00 59.88 71 PRO A C 1
ATOM 542 O O . PRO A 1 71 ? -22.097 -15.360 -11.552 1.00 59.88 71 PRO A O 1
ATOM 545 N N . ARG A 1 72 ? -22.564 -13.587 -12.872 1.00 64.56 72 ARG A N 1
ATOM 546 C CA . ARG A 1 72 ? -23.463 -14.340 -13.751 1.00 64.56 72 ARG A CA 1
ATOM 547 C C . ARG A 1 72 ? -22.649 -15.240 -14.665 1.00 64.56 72 ARG A C 1
ATOM 549 O O . ARG A 1 72 ? -21.587 -14.766 -15.123 1.00 64.56 72 ARG A O 1
#

Radius of gyration: 30.58 Å; chains: 1; bounding box: 66×55×48 Å

pLDDT: mean 73.52, std 10.29, range [57.28, 91.62]

Secondary structure (DSSP, 8-state):
-HHHHHHHHHHHHHHH-------S--TTS--------------PPPGGGGGGS---TT-----S--STT---

Sequence (72 aa):
MKNKITKIALALVLVATAGHAQRGLPPKESTRQTLVTKYPQHLDFFPQMVKLLKVPEGFEVSIAASGLGRPR

Foldseek 3Di:
DVVVVVVVVVVVVVVVCPDPPDPDPDPPDPDDDDDPPPDPDPDPDDQVCQVVDDDPPPDDDHDPDDDPDDDD